Protein AF-A0AAD5UZX5-F1 (afdb_monomer_lite)

InterPro domains:
  IPR010686 Oil body-associated protein-like [PF06884] (1-65)
  IPR010686 Oil body-associated protein-like [PTHR31360] (3-96)

pLDDT: mean 89.05, std 4.99, range [63.16, 97.56]

Organism: NCBI:txid2056292

Secondary structure (DSSP, 8-state):
-HHHHTTTTEEEE---TTT-SSS--S--EEEE---STTSSS-HHHHHHHHHHHT--HHHHHHHHHHHPPP-PPPTTTTHHHHHS--------------

Structure (mmCIF, N/CA/C/O backbone):
data_AF-A0AAD5UZX5-F1
#
_entry.id   AF-A0AAD5UZX5-F1
#
loop_
_atom_site.group_PDB
_atom_site.id
_atom_site.type_symbol
_atom_site.label_atom_id
_atom_site.label_alt_id
_atom_site.label_comp_id
_atom_site.label_asym_id
_atom_site.label_entity_id
_atom_site.label_seq_id
_atom_site.pdbx_PDB_ins_code
_atom_site.Cartn_x
_atom_site.Cartn_y
_atom_site.Cartn_z
_atom_site.occupancy
_atom_site.B_iso_or_equiv
_atom_site.auth_seq_id
_atom_site.auth_comp_id
_atom_site.auth_asym_id
_atom_site.auth_atom_id
_atom_site.pdbx_PDB_model_num
ATOM 1 N N . MET A 1 1 ? -8.221 -0.483 -12.683 1.00 78.44 1 MET A N 1
ATOM 2 C CA . MET A 1 1 ? -7.161 0.430 -12.160 1.00 78.44 1 MET A CA 1
ATOM 3 C C . MET A 1 1 ? -7.702 1.837 -11.979 1.00 78.44 1 MET A C 1
ATOM 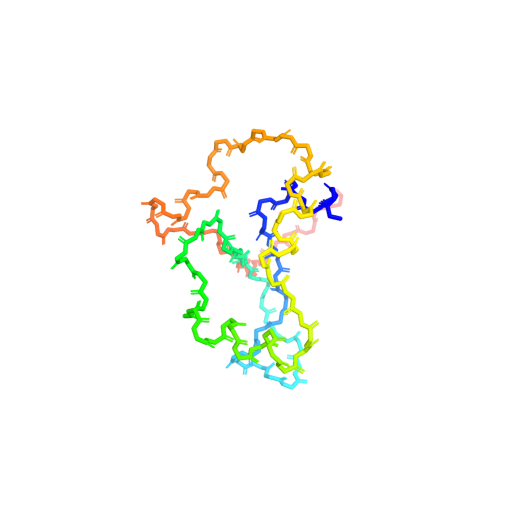5 O O . MET A 1 1 ? -7.258 2.497 -11.053 1.00 78.44 1 MET A O 1
ATOM 9 N N . LEU A 1 2 ? -8.641 2.291 -12.816 1.00 85.81 2 LEU A N 1
ATOM 10 C CA . LEU A 1 2 ? -9.294 3.595 -12.656 1.00 85.81 2 LEU A CA 1
ATOM 11 C C . LEU A 1 2 ? -10.037 3.695 -11.314 1.00 85.81 2 LEU A C 1
ATOM 13 O O . LEU A 1 2 ? -9.958 4.703 -10.627 1.00 85.81 2 LEU A O 1
ATOM 17 N N . GLU A 1 3 ? -10.656 2.594 -10.899 1.00 85.00 3 GLU A N 1
ATOM 18 C CA . GLU A 1 3 ? -11.384 2.428 -9.639 1.00 85.00 3 GLU A CA 1
ATOM 19 C C . GLU A 1 3 ? -10.451 2.417 -8.422 1.00 85.00 3 GLU A C 1
ATOM 21 O O . GLU A 1 3 ? -10.860 2.748 -7.316 1.00 85.00 3 GLU A O 1
ATOM 26 N N . LEU A 1 4 ? -9.189 2.026 -8.626 1.00 86.31 4 LEU A N 1
ATOM 27 C CA . LEU A 1 4 ? -8.186 1.885 -7.568 1.00 86.31 4 LEU A CA 1
ATOM 28 C C . LEU A 1 4 ? -7.294 3.122 -7.438 1.00 86.31 4 LEU A C 1
ATOM 30 O O . LEU A 1 4 ? -6.717 3.356 -6.387 1.00 86.31 4 LEU A O 1
ATOM 34 N N . GLN A 1 5 ? -7.157 3.924 -8.494 1.00 87.06 5 GLN A N 1
ATOM 35 C CA . GLN A 1 5 ? -6.246 5.068 -8.500 1.00 87.06 5 GLN A CA 1
ATOM 36 C C . GLN A 1 5 ? -6.598 6.100 -7.418 1.00 87.06 5 GLN A C 1
ATOM 38 O O . GLN A 1 5 ? -5.707 6.712 -6.836 1.00 87.06 5 GLN A O 1
ATOM 43 N N . GLN A 1 6 ? -7.891 6.264 -7.136 1.00 87.94 6 GLN A N 1
ATOM 44 C CA . GLN A 1 6 ? -8.400 7.258 -6.190 1.00 87.94 6 GLN A CA 1
ATOM 45 C C . GLN A 1 6 ? -8.508 6.732 -4.751 1.00 87.94 6 GLN A C 1
ATOM 47 O O . GLN A 1 6 ? -8.922 7.470 -3.866 1.00 87.94 6 GLN A O 1
ATOM 52 N N . THR A 1 7 ? -8.121 5.479 -4.479 1.00 88.12 7 THR A N 1
ATOM 53 C CA . THR A 1 7 ? -8.179 4.908 -3.119 1.00 88.12 7 THR A CA 1
ATOM 54 C C . THR A 1 7 ? -6.938 5.226 -2.281 1.00 88.12 7 THR A C 1
ATOM 56 O O . THR A 1 7 ? -6.780 4.701 -1.180 1.00 88.12 7 THR A O 1
ATOM 59 N N . TYR A 1 8 ? -6.020 6.051 -2.804 1.00 87.50 8 TYR A N 1
ATOM 60 C CA . TYR A 1 8 ? -4.744 6.417 -2.171 1.00 87.50 8 TYR A CA 1
ATOM 61 C C . TYR A 1 8 ? -3.882 5.208 -1.758 1.00 87.50 8 TYR A C 1
ATOM 63 O O . TYR A 1 8 ? -3.031 5.312 -0.870 1.00 87.50 8 TYR A O 1
ATOM 71 N N . GLY A 1 9 ? -4.137 4.038 -2.359 1.00 87.19 9 GLY A N 1
ATOM 72 C CA . GLY A 1 9 ? -3.501 2.779 -1.978 1.00 87.19 9 GLY A CA 1
ATOM 73 C C . GLY A 1 9 ? -3.750 2.385 -0.518 1.00 87.19 9 GLY A C 1
ATOM 74 O O . GLY A 1 9 ? -2.900 1.725 0.078 1.00 87.19 9 GLY A O 1
ATOM 75 N N . LYS A 1 10 ? -4.860 2.827 0.085 1.00 90.00 10 LYS A N 1
ATOM 76 C CA . LYS A 1 10 ? -5.230 2.508 1.467 1.00 90.00 10 LYS A CA 1
ATOM 77 C C . LYS A 1 10 ? -6.218 1.351 1.477 1.00 90.00 10 LYS A C 1
ATOM 79 O O . LYS A 1 10 ? -7.210 1.368 0.751 1.00 90.00 10 LYS A O 1
ATOM 84 N N . THR A 1 11 ? -5.949 0.350 2.304 1.00 89.31 11 THR A N 1
ATOM 85 C CA . THR A 1 11 ? -6.790 -0.847 2.406 1.00 89.31 11 THR A CA 1
ATOM 86 C C . THR A 1 11 ? -6.964 -1.250 3.856 1.00 89.31 11 THR A C 1
ATOM 88 O O . THR A 1 11 ? -6.000 -1.238 4.617 1.00 89.31 11 THR A O 1
ATOM 91 N N . ILE A 1 12 ? -8.179 -1.648 4.229 1.00 90.31 12 ILE A N 1
ATOM 92 C CA . ILE A 1 12 ? -8.436 -2.277 5.523 1.00 90.31 12 ILE A CA 1
ATOM 93 C C . ILE A 1 12 ? -8.189 -3.777 5.366 1.00 90.31 12 ILE A C 1
ATOM 95 O O . ILE A 1 12 ? -8.848 -4.431 4.559 1.00 90.31 12 ILE A O 1
ATOM 99 N N . HIS A 1 13 ? -7.233 -4.307 6.120 1.00 88.19 13 HIS A N 1
ATOM 100 C CA . HIS A 1 13 ? -6.892 -5.721 6.130 1.00 88.19 13 HIS A CA 1
ATOM 101 C C . HIS A 1 13 ? -7.472 -6.373 7.384 1.00 88.19 13 HIS A C 1
ATOM 103 O O . HIS A 1 13 ? -7.241 -5.910 8.493 1.00 88.19 13 HIS A O 1
ATOM 109 N N . THR A 1 14 ? -8.237 -7.449 7.230 1.00 88.38 14 THR A N 1
ATOM 110 C CA . THR A 1 14 ? -8.875 -8.151 8.362 1.00 88.38 14 THR A CA 1
ATOM 111 C C . THR A 1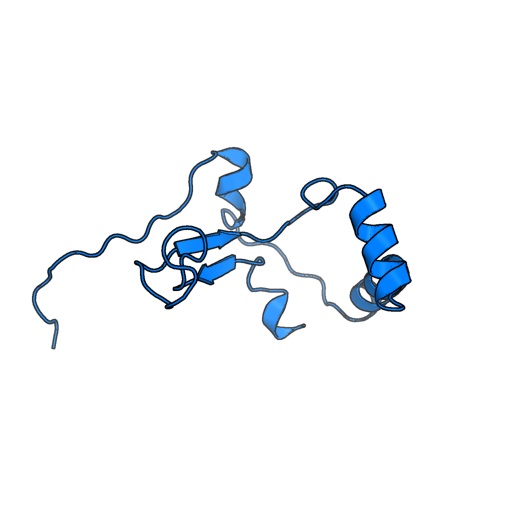 14 ? -8.152 -9.441 8.742 1.00 88.38 14 THR A C 1
ATOM 113 O O . THR A 1 14 ? -8.675 -10.239 9.510 1.00 88.38 14 THR A O 1
ATOM 116 N N . TRP A 1 15 ? -6.963 -9.674 8.183 1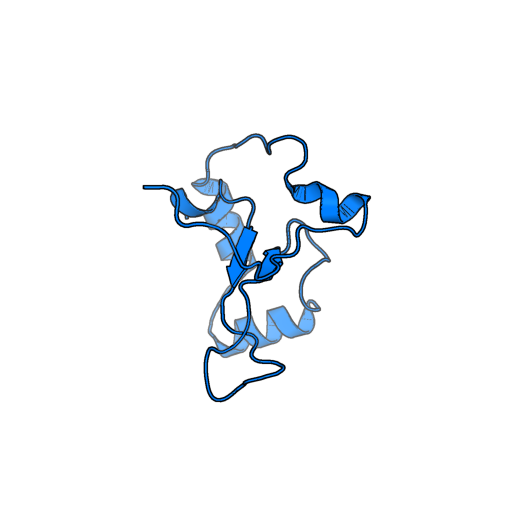.00 88.69 15 TRP A N 1
ATOM 117 C CA . TRP A 1 15 ? -6.157 -10.865 8.444 1.00 88.69 15 TRP A CA 1
ATOM 118 C C . TRP A 1 15 ? -4.730 -10.489 8.851 1.00 88.69 15 TRP A C 1
ATOM 120 O O . TRP A 1 15 ? -3.947 -10.004 8.038 1.00 88.69 15 TRP A O 1
ATOM 130 N N . ALA A 1 16 ? -4.383 -10.712 10.116 1.00 85.06 16 ALA A N 1
ATOM 131 C CA . ALA A 1 16 ? -3.032 -10.487 10.619 1.00 85.06 16 ALA A CA 1
ATOM 132 C C . ALA A 1 16 ? -2.167 -11.748 10.434 1.00 85.06 16 ALA A C 1
ATOM 134 O O . ALA A 1 16 ? -2.004 -12.526 11.373 1.00 85.06 16 ALA A O 1
ATOM 135 N N . ILE A 1 17 ? -1.621 -11.958 9.229 1.00 84.44 17 ILE A N 1
ATOM 136 C CA . ILE A 1 17 ? -0.854 -13.172 8.880 1.00 84.44 17 ILE A CA 1
ATOM 137 C C . ILE A 1 17 ? 0.354 -13.418 9.798 1.00 84.44 17 ILE A C 1
ATOM 139 O O . ILE A 1 17 ? 0.658 -14.564 10.111 1.00 84.44 17 ILE A O 1
ATOM 143 N N . ASP A 1 18 ? 0.988 -12.353 10.294 1.00 85.19 18 ASP A N 1
ATOM 144 C CA . ASP A 1 18 ? 2.146 -12.447 11.193 1.00 85.19 18 ASP A CA 1
ATOM 145 C C . ASP A 1 18 ? 1.790 -13.022 12.577 1.00 85.19 18 ASP A C 1
ATOM 147 O O . ASP A 1 18 ? 2.669 -13.476 13.306 1.00 85.19 18 ASP A O 1
ATOM 151 N N . GLN A 1 19 ? 0.504 -12.996 12.950 1.00 85.19 19 GLN A N 1
ATOM 152 C CA . GLN A 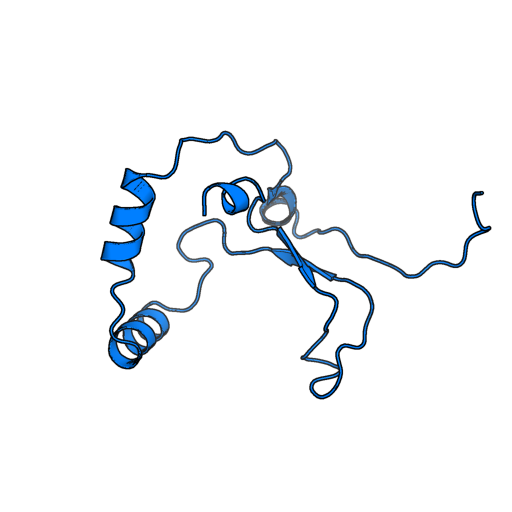1 19 ? -0.004 -13.511 14.227 1.00 85.19 19 GLN A CA 1
ATOM 153 C C . GLN A 1 19 ? -0.800 -14.808 14.049 1.00 85.19 19 GLN A C 1
ATOM 155 O O . GLN A 1 19 ? -0.611 -15.760 14.804 1.00 85.19 19 GLN A O 1
ATOM 160 N N . TYR A 1 20 ? -1.686 -14.847 13.052 1.00 85.50 20 TYR A N 1
ATOM 161 C CA . TYR A 1 20 ? -2.577 -15.970 12.766 1.00 85.50 20 TYR A CA 1
ATOM 162 C C . TYR A 1 20 ? -2.428 -16.376 11.291 1.00 85.50 20 TYR A C 1
ATOM 164 O O . TYR A 1 20 ? -3.269 -16.032 10.458 1.00 85.50 20 TYR A O 1
ATOM 172 N N . PRO A 1 21 ? -1.349 -17.085 10.924 1.00 86.62 21 PRO A N 1
ATOM 173 C CA . PRO A 1 21 ? -1.079 -17.425 9.528 1.00 86.62 21 PRO A CA 1
ATOM 174 C C . PRO A 1 21 ? -2.088 -18.422 8.947 1.00 86.62 21 PRO A C 1
ATOM 176 O O . PRO A 1 21 ? -2.307 -18.430 7.742 1.00 86.62 21 PRO A O 1
ATOM 179 N N . ASP A 1 22 ? -2.727 -19.236 9.788 1.00 90.50 22 ASP A N 1
ATOM 180 C CA . ASP A 1 22 ? -3.623 -20.305 9.336 1.00 90.50 22 ASP A CA 1
ATOM 181 C C . ASP A 1 22 ? -5.091 -19.869 9.220 1.00 90.50 22 ASP A C 1
ATOM 183 O O . ASP A 1 22 ? -5.882 -20.519 8.536 1.00 90.50 22 ASP A O 1
ATOM 187 N N . LEU A 1 23 ? -5.484 -18.785 9.900 1.00 85.94 23 LEU A N 1
ATOM 188 C CA . LEU A 1 23 ? -6.867 -18.307 9.953 1.00 85.94 23 LEU A CA 1
ATOM 189 C C . LEU A 1 23 ? -6.922 -16.774 9.906 1.00 85.94 23 LEU A C 1
ATOM 191 O O . LEU A 1 23 ? -6.115 -16.127 10.573 1.00 85.94 23 LEU A O 1
ATOM 195 N N . PRO A 1 24 ? -7.902 -16.171 9.203 1.00 84.81 24 PRO A N 1
ATOM 196 C CA . PRO A 1 24 ? -8.066 -14.722 9.109 1.00 84.81 24 PRO A CA 1
ATOM 197 C C . PRO A 1 24 ? -8.659 -14.132 10.392 1.00 84.81 24 PRO A C 1
ATOM 199 O O . PRO A 1 24 ? -9.796 -13.667 10.425 1.00 84.81 24 PRO A O 1
ATOM 202 N N . LEU A 1 25 ? -7.882 -14.205 11.470 1.00 82.88 25 LEU A N 1
ATOM 203 C CA . LEU A 1 25 ? -8.218 -13.675 12.781 1.00 82.88 25 LEU A CA 1
ATOM 204 C C . LEU A 1 25 ? -7.502 -12.343 13.019 1.00 82.88 25 LEU A C 1
ATOM 206 O O . LEU A 1 25 ? -6.406 -12.091 12.509 1.00 82.88 25 LEU A O 1
ATOM 210 N N . GLY A 1 26 ? -8.132 -11.514 13.847 1.00 79.31 26 GLY A N 1
ATOM 211 C CA . GLY A 1 26 ? -7.610 -10.227 14.286 1.00 79.31 26 GLY A CA 1
ATOM 212 C C . GLY A 1 26 ? -8.579 -9.073 14.024 1.00 79.31 26 GLY A C 1
ATOM 213 O O . GLY A 1 26 ? -9.534 -9.214 13.257 1.00 79.31 26 GLY A O 1
ATOM 214 N N . PRO A 1 27 ? -8.361 -7.926 14.685 1.00 84.00 27 PRO A N 1
ATOM 215 C CA . PRO A 1 27 ? -9.087 -6.710 14.361 1.00 84.00 27 PRO A CA 1
ATOM 216 C C . PRO A 1 27 ? -8.699 -6.217 12.953 1.00 84.00 27 PRO A C 1
ATOM 218 O O . PRO A 1 27 ? -7.602 -6.521 12.473 1.00 84.00 27 PRO A O 1
ATOM 221 N N . PRO A 1 28 ? -9.562 -5.432 12.287 1.00 88.62 28 PRO A N 1
ATOM 222 C CA . PRO A 1 28 ? -9.188 -4.738 11.062 1.00 88.62 28 PRO A CA 1
ATOM 223 C C . PRO A 1 28 ? -7.948 -3.856 11.278 1.00 88.62 28 PRO A C 1
ATOM 225 O O . PRO A 1 28 ? -7.811 -3.217 12.316 1.00 88.62 28 PRO A O 1
ATOM 228 N N . SER A 1 29 ? -7.058 -3.773 10.296 1.00 88.19 29 SER A N 1
ATOM 229 C CA . SER A 1 29 ? -5.893 -2.885 10.314 1.00 88.19 29 SER A CA 1
ATOM 230 C C . SER A 1 29 ? -5.858 -2.016 9.060 1.00 88.19 29 SER A C 1
ATOM 232 O O . SER A 1 29 ? -6.173 -2.471 7.961 1.00 88.19 29 SER A O 1
ATOM 234 N N . LEU A 1 30 ? -5.500 -0.738 9.211 1.00 90.19 30 LEU A N 1
ATOM 235 C CA . LEU A 1 30 ? -5.277 0.147 8.069 1.00 90.19 30 LEU A CA 1
ATOM 236 C C . LEU A 1 30 ? -3.872 -0.101 7.511 1.00 90.19 30 LEU A C 1
ATOM 238 O O . LEU A 1 30 ? -2.883 0.126 8.202 1.00 90.19 30 LEU A O 1
ATOM 242 N N . MET A 1 31 ? -3.793 -0.535 6.257 1.00 87.94 31 MET A N 1
ATOM 243 C CA . MET A 1 31 ? -2.546 -0.742 5.520 1.00 87.94 31 MET A CA 1
ATOM 244 C C . MET A 1 31 ? -2.387 0.331 4.442 1.00 87.94 31 MET A C 1
ATOM 246 O O . MET A 1 31 ? -3.353 0.713 3.770 1.00 87.94 31 MET A O 1
ATOM 250 N N . MET A 1 32 ? -1.152 0.797 4.260 1.00 88.50 32 MET A N 1
ATOM 251 C CA . MET A 1 32 ? -0.788 1.802 3.266 1.00 88.50 32 MET A CA 1
ATOM 252 C C . MET A 1 32 ? 0.107 1.175 2.202 1.00 88.50 32 MET A C 1
ATOM 254 O O . MET A 1 32 ? 1.100 0.525 2.517 1.00 88.50 32 MET A O 1
ATOM 258 N N . SER A 1 33 ? -0.235 1.393 0.937 1.00 87.50 33 SER A N 1
ATOM 259 C CA . SER A 1 33 ? 0.641 1.058 -0.186 1.00 87.50 33 SER A CA 1
ATOM 260 C C . SER A 1 33 ? 1.763 2.082 -0.328 1.00 87.50 33 SER A C 1
ATOM 262 O O . SER A 1 33 ? 1.640 3.215 0.138 1.00 87.50 33 SER A O 1
ATOM 264 N N . TYR A 1 34 ? 2.812 1.698 -1.052 1.00 87.81 34 TYR A N 1
ATOM 265 C CA . TYR A 1 34 ? 3.857 2.618 -1.489 1.00 87.81 34 TYR A CA 1
ATOM 266 C C . TYR A 1 34 ? 3.273 3.726 -2.377 1.00 87.81 34 TYR A C 1
ATOM 268 O O . TYR A 1 34 ? 2.536 3.457 -3.329 1.00 87.81 34 TYR A O 1
ATOM 276 N N . THR A 1 35 ? 3.608 4.968 -2.061 1.00 84.12 35 THR A N 1
ATOM 277 C CA . THR A 1 35 ? 3.130 6.194 -2.711 1.00 84.12 35 THR A CA 1
ATOM 278 C C . THR A 1 35 ? 4.195 6.844 -3.592 1.00 84.12 35 THR A C 1
ATOM 280 O O . THR A 1 35 ? 3.858 7.685 -4.427 1.00 84.12 35 THR A O 1
ATOM 283 N N . GLY A 1 36 ? 5.461 6.440 -3.441 1.00 84.56 36 GLY A N 1
ATOM 284 C CA . GLY A 1 36 ? 6.594 6.991 -4.174 1.00 84.56 36 GLY A CA 1
ATOM 285 C C . GLY A 1 36 ? 7.718 5.986 -4.419 1.00 84.56 36 GLY A C 1
ATOM 286 O O . GLY A 1 36 ? 7.778 4.907 -3.822 1.00 84.56 36 GLY A O 1
ATOM 287 N N . ASP A 1 37 ? 8.625 6.365 -5.317 1.00 85.88 37 ASP A N 1
ATOM 288 C CA . ASP A 1 37 ? 9.815 5.577 -5.626 1.00 85.88 37 ASP A CA 1
ATOM 289 C C . ASP A 1 37 ? 10.752 5.509 -4.410 1.00 85.88 37 ASP A C 1
ATOM 291 O O . ASP A 1 37 ? 10.889 6.465 -3.649 1.00 85.88 37 ASP A O 1
ATOM 295 N N . GLY A 1 38 ? 11.390 4.353 -4.212 1.00 85.75 38 GLY A N 1
ATOM 296 C CA . GLY A 1 38 ? 12.289 4.107 -3.078 1.00 85.75 38 GLY A CA 1
ATOM 297 C C . GLY A 1 38 ? 11.610 3.624 -1.790 1.00 85.75 38 GLY A C 1
ATOM 298 O O . GLY A 1 38 ? 12.313 3.201 -0.880 1.00 85.75 38 GLY A O 1
ATOM 299 N N . GLN A 1 39 ? 10.273 3.617 -1.713 1.00 87.00 39 GLN A N 1
ATOM 300 C CA . GLN A 1 39 ? 9.546 3.004 -0.588 1.00 87.00 39 GLN A CA 1
ATOM 301 C C . GLN A 1 39 ? 9.384 1.481 -0.733 1.00 87.00 39 GLN A C 1
ATOM 303 O O . GLN A 1 39 ? 9.113 0.789 0.245 1.00 87.00 39 GLN A O 1
ATOM 308 N N . GLY A 1 40 ? 9.506 0.971 -1.961 1.00 87.38 40 GLY A N 1
ATOM 309 C CA . GLY A 1 40 ? 9.310 -0.438 -2.283 1.00 87.38 40 GLY A CA 1
ATOM 310 C C . GLY A 1 40 ? 10.526 -1.330 -2.011 1.00 87.38 40 GLY A C 1
ATOM 311 O O . GLY A 1 40 ? 11.549 -0.869 -1.506 1.00 87.38 40 GLY A O 1
ATOM 312 N N . PRO A 1 41 ? 10.427 -2.620 -2.380 1.00 89.19 41 PRO A N 1
ATOM 313 C CA . PRO A 1 41 ? 11.539 -3.553 -2.292 1.00 89.19 41 PRO A CA 1
ATOM 314 C C . PRO A 1 41 ? 12.771 -3.074 -3.074 1.00 89.19 41 PRO A C 1
ATOM 316 O O . PRO A 1 41 ? 12.621 -2.340 -4.058 1.00 89.19 41 PRO A O 1
ATOM 319 N N . PRO A 1 42 ? 13.974 -3.532 -2.689 1.00 92.56 42 PRO A N 1
ATOM 320 C CA . PRO A 1 42 ? 15.204 -3.258 -3.419 1.00 92.56 42 PRO A CA 1
ATOM 321 C C . PRO A 1 42 ? 15.104 -3.582 -4.928 1.00 92.56 42 PRO A C 1
ATOM 323 O O . PRO A 1 42 ? 14.384 -4.516 -5.305 1.00 92.56 42 PRO A O 1
ATOM 326 N N . PRO A 1 43 ? 15.801 -2.829 -5.806 1.00 91.50 43 PRO A N 1
ATOM 327 C CA . PRO A 1 43 ? 15.699 -3.002 -7.259 1.00 91.50 43 PRO A CA 1
ATOM 328 C C . PRO A 1 43 ? 16.003 -4.423 -7.747 1.00 91.50 43 PRO A C 1
ATOM 330 O O . PRO A 1 43 ? 15.297 -4.940 -8.607 1.00 91.50 43 PRO A O 1
ATOM 333 N N . ASP A 1 44 ? 16.983 -5.089 -7.141 1.00 95.06 44 ASP A N 1
ATOM 334 C CA . ASP A 1 44 ? 17.368 -6.471 -7.436 1.00 95.06 44 ASP A CA 1
ATOM 335 C C . ASP A 1 44 ? 16.226 -7.468 -7.176 1.00 95.06 44 ASP A C 1
ATOM 337 O O . ASP A 1 44 ? 16.009 -8.392 -7.961 1.00 95.06 44 ASP A O 1
ATOM 341 N N . MET A 1 45 ? 15.426 -7.253 -6.127 1.00 95.31 45 MET A N 1
ATOM 342 C CA . MET A 1 45 ? 14.243 -8.076 -5.854 1.00 95.31 45 MET A CA 1
ATOM 343 C C . MET A 1 45 ? 13.146 -7.860 -6.905 1.00 95.31 45 MET A C 1
ATOM 345 O O . MET A 1 45 ? 12.469 -8.809 -7.314 1.00 95.31 45 MET A O 1
ATOM 349 N N . ALA A 1 46 ? 12.965 -6.617 -7.357 1.00 92.31 46 ALA A N 1
ATOM 350 C CA . ALA A 1 46 ? 12.020 -6.294 -8.420 1.00 92.31 46 ALA A CA 1
ATOM 351 C C . ALA A 1 46 ? 12.444 -6.919 -9.762 1.00 92.31 46 ALA A C 1
ATOM 353 O O . ALA A 1 46 ? 11.608 -7.521 -10.436 1.00 92.31 46 ALA A O 1
ATOM 354 N N . GLU A 1 47 ? 13.730 -6.841 -10.108 1.00 94.69 47 GLU A N 1
ATOM 355 C CA . GLU A 1 47 ? 14.313 -7.444 -11.313 1.00 94.69 47 GLU A CA 1
ATOM 356 C C . GLU A 1 47 ? 14.214 -8.975 -11.301 1.00 94.69 47 GLU A C 1
ATOM 358 O O . GLU A 1 47 ? 13.807 -9.582 -12.294 1.00 94.69 47 GLU A O 1
ATOM 363 N N . ALA A 1 48 ? 14.510 -9.612 -10.164 1.00 97.00 48 ALA A N 1
ATOM 364 C CA . ALA A 1 48 ? 14.396 -11.060 -10.014 1.00 97.00 48 ALA A CA 1
ATOM 365 C C . ALA A 1 48 ? 12.954 -11.552 -10.220 1.00 97.00 48 ALA A C 1
ATOM 367 O O . ALA A 1 48 ? 12.723 -12.537 -10.928 1.00 97.00 48 ALA A O 1
ATOM 368 N N . ARG A 1 49 ? 11.966 -10.846 -9.650 1.00 96.31 49 ARG A N 1
ATOM 369 C CA . ARG A 1 49 ? 10.540 -11.120 -9.892 1.00 96.31 49 ARG A CA 1
ATOM 370 C C . ARG A 1 49 ? 10.187 -10.945 -11.368 1.00 96.31 49 ARG A C 1
ATOM 372 O O . ARG A 1 49 ? 9.466 -11.773 -11.918 1.00 96.31 49 ARG A O 1
ATOM 379 N N . ASP A 1 50 ? 10.655 -9.872 -11.992 1.00 96.88 50 ASP A N 1
ATOM 380 C CA . ASP A 1 50 ? 10.370 -9.563 -13.393 1.00 96.88 50 ASP A CA 1
ATOM 381 C C . ASP A 1 50 ? 10.891 -10.669 -14.323 1.00 96.88 50 ASP A C 1
ATOM 383 O O . ASP A 1 50 ? 10.134 -11.173 -15.157 1.00 96.88 50 ASP A O 1
ATOM 387 N N . ALA A 1 51 ? 12.114 -11.156 -14.089 1.00 97.31 51 ALA A N 1
ATOM 388 C CA . ALA A 1 51 ? 12.676 -12.308 -14.792 1.00 97.31 51 ALA A CA 1
ATOM 389 C C . ALA A 1 51 ? 11.888 -13.604 -14.533 1.00 97.31 51 ALA A C 1
ATOM 391 O O . ALA A 1 51 ? 11.579 -14.338 -15.472 1.00 97.31 51 ALA A O 1
ATOM 392 N N . HIS A 1 52 ? 11.532 -13.879 -13.275 1.00 97.56 52 HIS A N 1
ATOM 393 C CA . HIS A 1 52 ? 10.809 -15.097 -12.902 1.00 97.56 52 HIS A CA 1
ATOM 394 C C . HIS A 1 52 ? 9.393 -15.150 -13.493 1.00 97.56 52 HIS A C 1
ATOM 396 O O . HIS A 1 52 ? 8.944 -16.197 -13.955 1.00 97.56 52 HIS A O 1
ATOM 402 N N . CYS A 1 53 ? 8.685 -14.023 -13.489 1.00 96.62 53 CYS A N 1
ATOM 403 C CA . CYS A 1 53 ? 7.293 -13.947 -13.916 1.00 96.62 53 CYS A CA 1
ATOM 404 C C . CYS A 1 53 ? 7.111 -13.474 -15.367 1.00 96.62 53 CYS A C 1
ATOM 406 O O . CYS A 1 53 ? 5.969 -13.295 -15.794 1.00 96.62 53 CYS A O 1
ATOM 408 N N . GLY A 1 54 ? 8.196 -13.211 -16.106 1.00 96.56 54 GLY A N 1
ATOM 409 C CA . GLY A 1 54 ? 8.135 -12.649 -17.459 1.00 96.56 54 GLY A CA 1
ATOM 410 C C . GLY A 1 54 ? 7.448 -11.280 -17.501 1.00 96.56 54 GLY A C 1
ATOM 411 O O . GLY A 1 54 ? 6.655 -11.002 -18.401 1.00 96.56 54 GLY A O 1
ATOM 412 N N . MET A 1 55 ? 7.686 -10.445 -16.488 1.00 95.69 55 MET A N 1
ATOM 413 C CA . MET A 1 55 ? 7.097 -9.113 -16.365 1.00 95.69 55 MET A CA 1
ATOM 414 C C . MET A 1 55 ? 8.127 -8.031 -16.689 1.00 95.69 55 MET A C 1
ATOM 416 O O . MET A 1 55 ? 9.295 -8.176 -16.371 1.00 95.69 55 MET A O 1
ATOM 420 N N . ASP A 1 56 ? 7.674 -6.923 -17.273 1.00 95.56 56 ASP A N 1
ATOM 421 C CA . ASP A 1 56 ? 8.462 -5.694 -17.408 1.00 95.56 56 ASP A CA 1
ATOM 422 C C . ASP A 1 56 ? 7.771 -4.589 -16.596 1.00 95.56 56 ASP A C 1
ATOM 424 O O . ASP A 1 56 ? 6.712 -4.066 -16.979 1.00 95.56 56 ASP A O 1
ATOM 428 N N . THR A 1 57 ? 8.334 -4.276 -15.428 1.00 93.50 57 THR A N 1
ATOM 429 C CA . THR A 1 57 ? 7.809 -3.241 -14.528 1.00 93.50 57 THR A CA 1
ATOM 430 C C . THR A 1 57 ? 7.790 -1.864 -15.187 1.00 93.50 57 THR A C 1
ATOM 432 O O . THR A 1 57 ? 6.818 -1.120 -15.019 1.00 93.50 57 THR A O 1
ATOM 435 N N . GLU A 1 58 ? 8.808 -1.534 -15.977 1.00 93.69 58 GLU A N 1
ATOM 436 C CA . GLU A 1 58 ? 8.976 -0.212 -16.579 1.00 93.69 58 GLU A CA 1
ATOM 437 C C . GLU A 1 58 ? 8.020 -0.033 -17.772 1.00 93.69 58 GLU A C 1
ATOM 439 O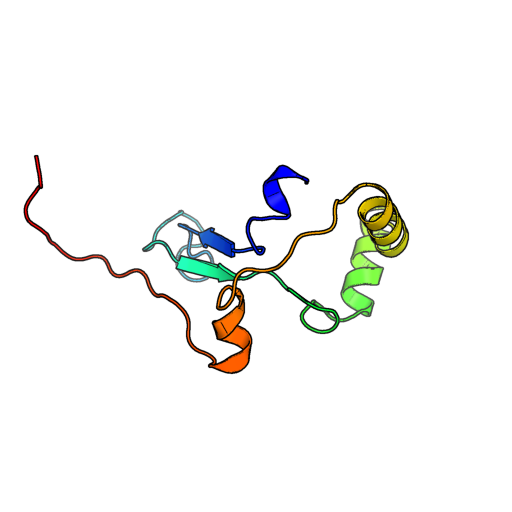 O . GLU A 1 58 ? 7.362 1.001 -17.907 1.00 93.69 58 GLU A O 1
ATOM 444 N N . ALA A 1 59 ? 7.799 -1.080 -18.574 1.00 96.25 59 ALA A N 1
ATOM 445 C CA . ALA A 1 59 ? 6.732 -1.089 -19.575 1.00 96.25 59 ALA A CA 1
ATOM 446 C C . ALA A 1 59 ? 5.342 -0.943 -18.944 1.00 96.25 59 ALA A C 1
ATOM 448 O O . ALA A 1 59 ? 4.524 -0.165 -19.442 1.00 96.25 59 ALA A O 1
ATOM 449 N N . LYS A 1 60 ? 5.067 -1.630 -17.825 1.00 94.25 60 LYS A N 1
ATOM 450 C CA . LYS A 1 60 ? 3.798 -1.467 -17.094 1.00 94.25 60 LYS A CA 1
ATOM 451 C C . LYS A 1 60 ? 3.639 -0.056 -16.527 1.00 94.25 60 LYS A C 1
ATOM 453 O O . LYS A 1 60 ? 2.524 0.467 -16.545 1.00 94.25 60 LYS A O 1
ATOM 458 N N . ARG A 1 61 ? 4.715 0.576 -16.041 1.00 92.75 61 ARG A N 1
ATOM 459 C CA . ARG A 1 61 ? 4.706 1.982 -15.602 1.00 92.75 61 ARG A CA 1
ATOM 460 C C . ARG A 1 61 ? 4.328 2.908 -16.761 1.00 92.75 61 ARG A C 1
ATOM 462 O O . ARG A 1 61 ? 3.369 3.666 -16.619 1.00 92.75 61 ARG A O 1
ATOM 469 N N . ARG A 1 62 ? 4.997 2.791 -17.915 1.00 96.38 62 ARG A N 1
ATOM 470 C CA . ARG A 1 62 ? 4.680 3.583 -19.121 1.00 96.38 62 ARG A CA 1
ATOM 471 C C . ARG A 1 62 ? 3.246 3.371 -19.602 1.00 96.38 62 ARG A C 1
ATOM 473 O O . ARG A 1 62 ? 2.560 4.339 -19.911 1.00 96.38 62 ARG A O 1
ATOM 480 N N . LEU A 1 63 ? 2.774 2.122 -19.615 1.00 95.31 63 LEU A N 1
ATOM 481 C CA . LEU A 1 63 ? 1.397 1.797 -19.987 1.00 95.31 63 LEU A CA 1
ATOM 482 C C . LEU A 1 63 ? 0.395 2.521 -19.078 1.00 95.31 63 LEU A C 1
ATOM 484 O O . LEU A 1 63 ? -0.517 3.170 -19.579 1.00 95.31 63 LEU A O 1
ATOM 488 N N . ARG A 1 64 ? 0.585 2.451 -17.752 1.00 93.38 64 ARG A N 1
ATOM 489 C CA . ARG A 1 64 ? -0.279 3.129 -16.770 1.00 93.38 64 ARG A CA 1
ATOM 490 C C . ARG A 1 64 ? -0.285 4.643 -16.948 1.00 93.38 64 ARG A C 1
ATOM 492 O O . ARG A 1 64 ? -1.358 5.234 -16.914 1.00 93.38 64 ARG A O 1
ATOM 499 N N . ALA A 1 65 ? 0.875 5.250 -17.191 1.00 92.69 65 ALA A N 1
ATOM 500 C CA . ALA A 1 65 ? 0.973 6.685 -17.456 1.00 92.69 65 ALA A CA 1
ATOM 501 C C . ALA A 1 65 ? 0.175 7.121 -18.702 1.00 92.69 65 ALA A C 1
ATOM 503 O O . ALA A 1 65 ? -0.251 8.268 -18.776 1.00 92.69 65 ALA A O 1
ATOM 504 N N . GLY A 1 66 ? -0.054 6.215 -19.660 1.00 95.56 66 GLY A N 1
ATOM 505 C CA . GLY A 1 66 ? -0.797 6.509 -20.886 1.00 95.56 66 GLY A CA 1
ATOM 506 C C . GLY A 1 66 ? -2.322 6.538 -20.743 1.00 95.56 66 GLY A C 1
ATOM 507 O O . GLY A 1 66 ? -2.972 7.207 -21.541 1.00 95.56 66 GLY A O 1
ATOM 508 N N . TYR A 1 67 ? -2.910 5.828 -19.770 1.00 93.81 67 TYR A N 1
ATOM 509 C CA . TYR A 1 67 ? -4.376 5.737 -19.632 1.00 93.81 67 TYR A CA 1
ATOM 510 C C . TYR A 1 67 ? -4.926 6.220 -18.286 1.00 93.81 67 TYR A C 1
ATOM 512 O O . TYR A 1 67 ? -6.138 6.406 -18.164 1.00 93.81 67 TYR A O 1
ATOM 520 N N . LEU A 1 68 ? -4.086 6.382 -17.259 1.00 92.69 68 LEU A N 1
ATOM 521 C CA . LEU A 1 68 ? -4.549 6.864 -15.963 1.00 92.69 68 LEU A CA 1
ATOM 522 C C . LEU A 1 68 ? -4.758 8.386 -16.005 1.00 92.69 68 LEU A C 1
ATOM 524 O O . LEU A 1 68 ? -3.819 9.113 -16.332 1.00 92.69 68 LEU A O 1
ATOM 528 N N . PRO A 1 69 ? -5.956 8.890 -15.659 1.00 92.12 69 PRO A N 1
ATOM 529 C CA . PRO A 1 69 ? -6.203 10.322 -15.590 1.00 92.12 69 PRO A CA 1
ATOM 530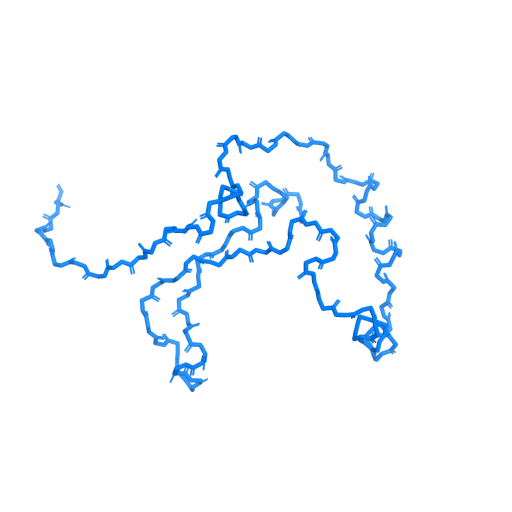 C C . PRO A 1 69 ? -5.385 10.966 -14.469 1.00 92.12 69 PRO A C 1
ATOM 532 O O . PRO A 1 69 ? -5.057 10.332 -13.465 1.00 92.12 69 PRO A O 1
ATOM 535 N N . HIS A 1 70 ? -5.090 12.256 -14.609 1.00 89.62 70 HIS A N 1
ATOM 536 C CA . HIS A 1 70 ? -4.572 13.035 -13.490 1.00 89.62 70 HIS A CA 1
ATOM 537 C C . HIS A 1 70 ? -5.632 13.115 -12.381 1.00 89.62 70 HIS A C 1
ATOM 539 O O . HIS A 1 70 ? -6.807 13.350 -12.663 1.00 89.62 70 HIS A O 1
ATOM 545 N N . TYR A 1 71 ? -5.215 12.963 -11.126 1.00 88.06 71 TYR A N 1
ATOM 546 C CA . TYR A 1 71 ? -6.062 13.209 -9.964 1.00 88.06 71 TYR A CA 1
ATOM 547 C C . TYR A 1 71 ? -5.279 14.005 -8.922 1.00 88.06 71 TYR A C 1
ATOM 549 O O . TYR A 1 71 ? -4.068 13.839 -8.784 1.00 88.06 71 TYR A O 1
ATOM 557 N N . GLU A 1 72 ? -5.978 14.870 -8.195 1.00 89.31 72 GLU A N 1
ATOM 558 C CA . GLU A 1 72 ? -5.404 15.594 -7.068 1.00 89.31 72 GLU A CA 1
ATOM 559 C C . GLU A 1 72 ? -5.607 14.779 -5.790 1.00 89.31 72 GLU A C 1
ATOM 561 O O . GLU A 1 72 ? -6.707 14.300 -5.495 1.00 89.31 72 GLU A O 1
ATOM 566 N N . LYS A 1 73 ? -4.523 14.577 -5.043 1.00 87.69 73 LYS A N 1
ATOM 567 C CA . LYS A 1 73 ? -4.575 13.863 -3.772 1.00 87.69 73 LYS A CA 1
ATOM 568 C C . LYS A 1 73 ? -5.249 14.748 -2.726 1.00 87.69 73 LYS A C 1
ATOM 570 O O . LYS A 1 73 ? -4.889 15.912 -2.593 1.00 87.69 73 LYS A O 1
ATOM 575 N N . VAL A 1 74 ? -6.194 14.193 -1.968 1.00 89.94 74 VAL A N 1
ATOM 576 C CA . VAL A 1 74 ? -6.843 14.935 -0.882 1.00 89.94 74 VAL A CA 1
ATOM 577 C C . VAL A 1 74 ? -5.824 15.228 0.220 1.00 89.94 74 VAL A C 1
ATOM 579 O O . VAL A 1 74 ? -4.991 14.390 0.575 1.00 89.94 74 VAL A O 1
ATOM 582 N N . THR A 1 75 ? -5.887 16.443 0.763 1.00 89.75 75 THR A N 1
ATOM 583 C CA . THR A 1 75 ? -5.036 16.869 1.873 1.00 89.75 75 THR A CA 1
ATOM 584 C C . THR A 1 75 ? -5.194 15.919 3.060 1.00 89.75 75 THR A C 1
ATOM 586 O O . THR A 1 75 ? -6.304 15.688 3.534 1.00 89.75 75 THR A O 1
ATOM 589 N N . GLY A 1 76 ? -4.077 15.376 3.545 1.00 87.75 76 GLY A N 1
ATOM 590 C CA . GLY A 1 76 ? -4.041 14.448 4.677 1.00 87.75 76 GLY A CA 1
ATOM 591 C C . GLY A 1 76 ? -4.166 12.961 4.320 1.00 87.75 76 GLY A C 1
ATOM 592 O O . GLY A 1 76 ? -4.021 12.126 5.209 1.00 87.75 76 GLY A O 1
ATOM 593 N N . SER A 1 77 ? -4.368 12.585 3.049 1.00 88.31 77 SER A N 1
ATOM 594 C CA . SER A 1 77 ? -4.445 11.164 2.652 1.00 88.31 77 SER A CA 1
ATOM 595 C C . SER A 1 77 ? -3.165 10.364 2.947 1.00 88.31 77 SER A C 1
ATOM 597 O O . SER A 1 77 ? -3.245 9.160 3.184 1.00 88.31 77 SER A O 1
ATOM 599 N N . ASP A 1 78 ? -2.002 11.026 2.962 1.00 89.44 78 ASP A N 1
ATOM 600 C CA . ASP A 1 78 ? -0.687 10.426 3.242 1.00 89.44 78 ASP A CA 1
ATOM 601 C C . ASP A 1 78 ? 0.008 11.047 4.459 1.00 89.44 78 ASP A C 1
ATOM 603 O O . ASP A 1 78 ? 1.231 11.064 4.570 1.00 89.44 78 ASP A O 1
ATOM 607 N N . GLU A 1 79 ? -0.773 11.539 5.419 1.00 89.88 79 GLU A N 1
ATOM 608 C CA . GLU A 1 79 ? -0.219 12.239 6.581 1.00 89.88 79 GLU A CA 1
ATOM 609 C C . GLU A 1 79 ? 0.641 11.349 7.485 1.00 89.88 79 GLU A C 1
ATOM 611 O O . GLU A 1 79 ? 1.492 11.844 8.229 1.00 89.88 79 GLU A O 1
ATOM 616 N N . TRP A 1 80 ? 0.476 10.030 7.364 1.00 88.56 80 TRP A N 1
ATOM 617 C CA . TRP A 1 80 ? 1.321 9.026 8.001 1.00 88.56 80 TRP A CA 1
ATOM 618 C C . TRP A 1 80 ? 2.796 9.142 7.580 1.00 88.56 80 TRP A C 1
ATOM 620 O O . TRP A 1 80 ? 3.669 8.894 8.406 1.00 88.56 80 TRP A O 1
ATOM 630 N N . GLU A 1 81 ? 3.097 9.591 6.355 1.00 88.44 81 GLU A N 1
ATOM 631 C CA . GLU A 1 81 ? 4.481 9.789 5.891 1.00 88.44 81 GLU A CA 1
ATOM 632 C C . GLU A 1 81 ? 5.166 10.948 6.619 1.00 88.44 81 GLU A C 1
ATOM 634 O O . GLU A 1 81 ? 6.363 10.903 6.896 1.00 88.44 81 GLU A O 1
ATOM 639 N N . ARG A 1 82 ? 4.398 11.992 6.950 1.00 88.25 82 ARG A N 1
ATOM 640 C CA . ARG A 1 82 ? 4.909 13.185 7.634 1.00 88.25 82 ARG A CA 1
ATOM 641 C C . ARG A 1 82 ? 4.952 13.010 9.148 1.00 88.25 82 ARG A C 1
ATOM 643 O O . ARG A 1 82 ? 5.856 13.522 9.801 1.00 88.25 82 ARG A O 1
ATOM 650 N N . THR A 1 83 ? 3.936 12.362 9.710 1.00 91.06 83 THR A N 1
ATOM 651 C CA . THR A 1 83 ? 3.717 12.296 11.164 1.00 91.06 83 THR A CA 1
ATOM 652 C C . THR A 1 83 ? 4.226 11.005 11.794 1.00 91.06 83 THR A C 1
ATOM 654 O O . THR A 1 83 ? 4.460 10.981 12.999 1.00 91.06 83 THR A O 1
ATOM 657 N N . GLY A 1 84 ? 4.377 9.931 11.011 1.00 88.88 84 GLY A N 1
ATOM 658 C CA . GLY A 1 84 ? 4.620 8.585 11.531 1.00 88.88 84 GLY A CA 1
ATOM 659 C C . GLY A 1 84 ? 3.425 7.995 12.288 1.00 88.88 84 GLY A C 1
ATOM 660 O O . GLY A 1 84 ? 3.582 6.992 12.980 1.00 88.88 84 GLY A O 1
ATOM 661 N N . GLN A 1 85 ? 2.243 8.615 12.194 1.00 87.38 85 GLN A N 1
ATOM 662 C CA . GLN A 1 85 ? 1.029 8.208 12.900 1.00 87.38 85 GLN A CA 1
ATOM 663 C C . GLN A 1 85 ? -0.050 7.763 11.909 1.00 87.38 85 GLN A C 1
ATOM 665 O O . GLN A 1 85 ? -0.198 8.335 10.829 1.00 87.38 85 GLN A O 1
ATOM 670 N N . SER A 1 86 ? -0.827 6.748 12.282 1.00 85.38 86 SER A N 1
ATOM 671 C CA . SER A 1 86 ? -1.936 6.223 11.483 1.00 85.38 86 SER A CA 1
ATOM 672 C C . SER A 1 86 ? -3.169 5.964 12.349 1.00 85.38 86 SER A C 1
ATOM 674 O O . SER A 1 86 ? -3.115 6.014 13.579 1.00 85.38 86 SER A O 1
ATOM 676 N N . VAL A 1 87 ? -4.307 5.723 11.695 1.00 87.69 87 VAL A N 1
ATOM 677 C CA . VAL A 1 87 ? -5.542 5.307 12.367 1.00 87.69 87 VAL A CA 1
ATOM 678 C C . VAL A 1 87 ? -5.434 3.834 12.752 1.00 87.69 87 VAL A C 1
ATOM 680 O O . VAL A 1 87 ? -5.163 2.988 11.899 1.00 87.69 87 VAL A O 1
ATOM 683 N N . THR A 1 88 ? -5.721 3.536 14.016 1.00 86.19 88 THR A N 1
ATOM 684 C CA . THR A 1 88 ? -5.861 2.171 14.535 1.00 86.19 88 THR A CA 1
ATOM 685 C C . THR A 1 88 ? -7.337 1.856 14.737 1.00 86.19 88 THR A C 1
ATOM 687 O O . THR A 1 88 ? -8.100 2.710 15.188 1.00 86.19 88 THR A O 1
ATOM 690 N N . PHE A 1 89 ? -7.748 0.630 14.414 1.00 87.19 89 PHE A N 1
ATOM 691 C CA . PHE A 1 89 ? -9.079 0.140 14.755 1.00 87.19 89 PHE A CA 1
ATOM 692 C C . PHE A 1 89 ? -9.013 -0.635 16.068 1.00 87.19 89 PHE A C 1
ATOM 694 O O . PHE A 1 89 ? -8.265 -1.604 16.190 1.00 87.19 89 PHE A O 1
ATOM 701 N N . GLU A 1 90 ? -9.825 -0.222 17.033 1.00 83.94 90 GLU A N 1
ATOM 702 C CA . GLU A 1 90 ? -9.987 -0.907 18.312 1.00 83.94 90 GLU A CA 1
ATOM 703 C C . GLU A 1 90 ? -11.418 -1.436 18.418 1.00 83.94 90 GLU A C 1
ATOM 705 O O . GLU A 1 90 ? -12.378 -0.755 18.051 1.00 83.94 90 GLU A O 1
ATOM 710 N N . ALA A 1 91 ? -11.566 -2.672 18.895 1.00 81.44 91 ALA A N 1
ATOM 711 C CA . ALA A 1 91 ? -12.877 -3.239 19.171 1.00 81.44 91 ALA A CA 1
ATOM 712 C C . ALA A 1 91 ? -13.394 -2.675 20.501 1.00 81.44 91 ALA A C 1
ATOM 714 O O . ALA A 1 91 ? -12.770 -2.875 21.541 1.00 81.44 91 ALA A O 1
ATOM 715 N N . VAL A 1 92 ? -14.532 -1.980 20.462 1.00 86.81 92 VAL A N 1
ATOM 716 C CA . VAL A 1 92 ? -15.159 -1.359 21.636 1.00 86.81 92 VAL A CA 1
ATOM 717 C C . VAL A 1 92 ? -16.610 -1.825 21.730 1.00 86.81 92 VAL A C 1
ATOM 719 O O . VAL A 1 92 ? -17.340 -1.799 20.737 1.00 86.81 92 VAL A O 1
ATOM 722 N N . GLU A 1 93 ? -17.037 -2.257 22.917 1.00 89.06 93 GLU A N 1
ATOM 723 C CA . GLU A 1 93 ? -18.445 -2.567 23.182 1.00 89.06 93 GLU A CA 1
ATOM 724 C C . GLU A 1 93 ? -19.286 -1.282 23.128 1.00 89.06 93 GLU A C 1
ATOM 726 O O . GLU A 1 93 ? -18.909 -0.250 23.683 1.00 89.06 93 GLU A O 1
ATOM 731 N N . SER A 1 94 ? -20.433 -1.324 22.447 1.00 89.00 94 SER A N 1
ATOM 732 C CA . SER A 1 94 ? -21.340 -0.177 22.343 1.00 89.00 94 SER A CA 1
ATOM 733 C C . SER A 1 94 ? -22.800 -0.617 22.312 1.00 89.00 94 SER A C 1
ATOM 735 O O . SER A 1 94 ? -23.119 -1.735 21.903 1.00 89.00 94 SER A O 1
ATOM 737 N N . GLU A 1 95 ? -23.695 0.264 22.764 1.00 91.88 95 GLU A N 1
ATOM 738 C CA . GLU A 1 95 ? -25.136 0.047 22.646 1.00 91.88 95 GLU A CA 1
ATOM 739 C C . GLU A 1 95 ? -25.546 0.000 21.166 1.00 91.88 95 GLU A C 1
ATOM 741 O O . GLU A 1 95 ? -25.107 0.817 20.353 1.00 91.88 95 GLU A O 1
ATOM 746 N N . ILE A 1 96 ? -26.410 -0.953 20.811 1.00 90.81 96 ILE A N 1
ATOM 747 C CA . ILE A 1 96 ? -26.910 -1.105 19.441 1.00 90.81 96 ILE A CA 1
ATOM 748 C C . ILE A 1 96 ? -27.755 0.125 19.087 1.00 90.81 96 ILE A C 1
ATOM 750 O O . ILE A 1 96 ? -28.840 0.316 19.636 1.00 90.81 96 ILE A O 1
ATOM 754 N N . ARG A 1 97 ? -27.287 0.944 18.138 1.00 78.50 97 ARG A N 1
ATOM 755 C CA . ARG A 1 97 ? -28.116 1.983 17.510 1.00 78.50 97 ARG A CA 1
ATOM 756 C C . ARG A 1 97 ? -29.049 1.320 16.495 1.00 78.50 97 ARG A C 1
ATOM 758 O O . ARG A 1 97 ? -28.574 0.837 15.469 1.00 78.50 97 ARG A O 1
ATOM 765 N N . GLN A 1 98 ? -30.340 1.267 16.822 1.00 63.16 98 GLN A N 1
ATOM 766 C CA . GLN A 1 98 ? -31.418 0.915 15.888 1.00 63.16 98 GLN A CA 1
ATOM 767 C C . GLN A 1 98 ? -31.853 2.130 15.072 1.00 63.16 98 GLN A C 1
ATOM 769 O O . GLN A 1 98 ? -31.824 3.251 15.632 1.00 63.16 98 GLN A O 1
#

Foldseek 3Di:
DLVVPQVQQKDWQQADCVVCVPDSHDHTFIDHDDPDPPPDDDPVVVVVCCVVVVHDPVVVVVVCVVPHDDDDHDPPSVCCVVPVDDDDDDDDDDDDDD

Sequence (98 aa):
MLELQQTYGKTIHTWAIDQYPDLPLGPPSLMMSYTGDGQGPPPDMAEARDAHCGMDTEAKRRLRAGYLPHYEKVTGSDEWERTGQSVTFEAVESEIRQ

Radius of gyration: 17.83 Å; chains: 1; bounding box: 49×37×44 Å